Protein AF-A0AAP4UES7-F1 (afdb_monomer_lite)

Sequence (114 aa):
MTEEDLILLIACGSMIIWCFSFLLFTRTSMKTIERKMLDEGIDIPWWDEKGWGLRISTFVSVLARGKQSKIPVLADEAILRHARTYDRVLARVVSYSFIIFMLVSIYIVYMADL

Radius of gyration: 16.83 Å; chains: 1; bounding box: 42×27×51 Å

pLDDT: mean 88.44, std 6.89, range [56.81, 95.56]

Secondary structure (DSSP, 8-state):
--HHHHHHHHHHHHHHHHHHHHHHIIIIIIHHHHHHHHHTT-PPPGGGTT--SHHHHHHHHHHHHTS--SS-SS-HHHHHHH--HHHHHHHHHHHHHHHHHHHHHHHHHHHHT-

Foldseek 3Di:
DDPVVVLVCLLVVLVVLLVVLLVCLVVPLVVQLQVQCVVVVFHDDPVCPVPPPPVSVVLLVLLCVLDADPDHPGPSVSSSVRGDPVSSVSSVSNVVSVVSNVVSVVVVVVVVVD

Structure (mmCIF, N/CA/C/O backbone):
data_AF-A0AAP4UES7-F1
#
_entry.id   AF-A0AAP4UES7-F1
#
loop_
_atom_site.group_PDB
_atom_site.id
_atom_site.type_symbol
_atom_site.label_atom_id
_atom_site.label_alt_id
_atom_site.label_comp_id
_atom_site.label_asym_id
_atom_site.label_entity_id
_atom_site.label_seq_id
_atom_site.pdbx_PDB_ins_code
_atom_site.Cartn_x
_atom_site.Cartn_y
_atom_site.Cartn_z
_atom_site.occupancy
_atom_site.B_iso_or_equiv
_atom_site.auth_seq_id
_atom_site.auth_comp_id
_atom_site.auth_asym_id
_atom_site.auth_atom_id
_atom_site.pdbx_PDB_model_num
ATOM 1 N N . MET A 1 1 ? 8.410 -4.485 -31.112 1.00 76.88 1 MET A N 1
ATOM 2 C CA . MET A 1 1 ? 8.455 -4.454 -29.643 1.00 76.88 1 MET A CA 1
ATOM 3 C C . MET A 1 1 ? 9.674 -5.248 -29.241 1.00 76.88 1 MET A C 1
ATOM 5 O O . MET A 1 1 ? 9.691 -6.452 -29.473 1.00 76.88 1 MET A O 1
ATOM 9 N N . THR A 1 2 ? 10.718 -4.548 -28.813 1.00 90.19 2 THR A N 1
ATOM 10 C CA . THR A 1 2 ? 11.957 -5.147 -28.300 1.00 90.19 2 THR A CA 1
ATOM 11 C C . THR A 1 2 ? 11.760 -5.604 -26.850 1.00 90.19 2 THR A C 1
ATOM 13 O O . THR A 1 2 ? 10.722 -5.338 -26.238 1.00 90.19 2 THR A O 1
ATOM 16 N N . GLU A 1 3 ? 12.737 -6.318 -26.293 1.00 86.12 3 GLU A N 1
ATOM 17 C CA . GLU A 1 3 ? 12.717 -6.716 -24.878 1.00 86.12 3 GLU A CA 1
ATOM 18 C C . GLU A 1 3 ? 12.753 -5.493 -23.949 1.00 86.12 3 GLU A C 1
ATOM 20 O O . GLU A 1 3 ? 12.019 -5.439 -22.963 1.00 86.12 3 GLU A O 1
ATOM 25 N N . GLU A 1 4 ? 13.525 -4.470 -24.315 1.00 86.25 4 GLU A N 1
ATOM 26 C CA . GLU A 1 4 ? 13.607 -3.190 -23.603 1.00 86.25 4 GLU A CA 1
ATOM 27 C C . GLU A 1 4 ? 12.254 -2.467 -23.569 1.00 86.25 4 GLU A C 1
ATOM 29 O O . GLU A 1 4 ? 11.812 -2.036 -22.501 1.00 86.25 4 GLU A O 1
ATOM 34 N N . ASP A 1 5 ? 11.548 -2.411 -24.707 1.00 88.94 5 ASP A N 1
ATOM 35 C CA . ASP A 1 5 ? 10.203 -1.830 -24.787 1.00 88.94 5 ASP A CA 1
ATOM 36 C C . ASP A 1 5 ? 9.241 -2.537 -23.820 1.00 88.94 5 ASP A C 1
ATOM 38 O O . ASP A 1 5 ? 8.443 -1.897 -23.131 1.00 88.94 5 ASP A O 1
ATOM 42 N N . LEU A 1 6 ? 9.316 -3.872 -23.751 1.00 90.38 6 LEU A N 1
ATOM 43 C CA . LEU A 1 6 ? 8.468 -4.680 -22.877 1.00 90.38 6 LEU A CA 1
ATOM 44 C C . LEU A 1 6 ? 8.769 -4.406 -21.396 1.00 90.38 6 LEU A C 1
ATOM 46 O O . LEU A 1 6 ? 7.843 -4.234 -20.602 1.00 90.38 6 LEU A O 1
ATOM 50 N N . ILE A 1 7 ? 10.048 -4.334 -21.026 1.00 90.00 7 ILE A N 1
ATOM 51 C CA . ILE A 1 7 ? 10.486 -4.052 -19.653 1.00 90.00 7 ILE A CA 1
ATOM 52 C C . ILE A 1 7 ? 10.033 -2.653 -19.218 1.00 90.00 7 ILE A C 1
ATOM 54 O O . ILE A 1 7 ? 9.476 -2.497 -18.127 1.00 90.00 7 ILE A O 1
ATOM 58 N N . LEU A 1 8 ? 10.193 -1.647 -20.082 1.00 89.69 8 LEU A N 1
ATOM 59 C CA . LEU A 1 8 ? 9.742 -0.280 -19.817 1.00 89.69 8 LEU A CA 1
ATOM 60 C C . LEU A 1 8 ? 8.218 -0.194 -19.676 1.00 89.69 8 LEU A C 1
ATOM 62 O O . LEU A 1 8 ? 7.721 0.487 -18.777 1.00 89.69 8 LEU A O 1
ATOM 66 N N . LEU A 1 9 ? 7.460 -0.916 -20.506 1.00 92.50 9 LEU A N 1
ATOM 67 C CA . LEU A 1 9 ? 6.002 -0.989 -20.382 1.00 92.50 9 LEU A CA 1
ATOM 68 C C . LEU A 1 9 ? 5.570 -1.610 -19.048 1.00 92.50 9 LEU A C 1
ATOM 70 O O . LEU A 1 9 ? 4.643 -1.105 -18.412 1.00 92.50 9 LEU A O 1
ATOM 74 N N . ILE A 1 10 ? 6.250 -2.664 -18.591 1.00 91.44 10 ILE A N 1
ATOM 75 C CA . ILE A 1 10 ? 5.980 -3.291 -17.289 1.00 91.44 10 ILE A CA 1
ATOM 76 C C . ILE A 1 10 ? 6.328 -2.332 -16.142 1.00 91.44 10 ILE A C 1
ATOM 78 O O . ILE A 1 10 ? 5.548 -2.202 -15.193 1.00 91.44 10 ILE A O 1
ATOM 82 N N . ALA A 1 11 ? 7.457 -1.625 -16.224 1.00 91.06 11 ALA A N 1
ATOM 83 C CA . ALA A 1 11 ? 7.867 -0.640 -15.223 1.00 91.06 11 ALA A CA 1
ATOM 84 C C . ALA A 1 11 ? 6.846 0.505 -15.111 1.00 91.06 11 ALA A C 1
ATOM 86 O O . ALA A 1 11 ? 6.299 0.758 -14.037 1.00 91.06 11 ALA A O 1
ATOM 87 N N . CYS A 1 12 ? 6.509 1.142 -16.234 1.00 92.31 12 CYS A N 1
ATOM 88 C CA . CYS A 1 12 ? 5.527 2.223 -16.285 1.00 92.31 12 CYS A CA 1
ATOM 89 C C . CYS A 1 12 ? 4.132 1.751 -15.855 1.00 92.31 12 CYS A C 1
ATOM 91 O O . CYS A 1 12 ? 3.459 2.424 -15.073 1.00 92.31 12 CYS A O 1
ATOM 93 N N . GLY A 1 13 ? 3.703 0.572 -16.315 1.00 94.62 13 GLY A N 1
ATOM 94 C CA . GLY A 1 13 ? 2.415 -0.011 -15.948 1.00 94.62 13 GLY A CA 1
ATOM 95 C C . GLY A 1 13 ? 2.312 -0.299 -14.449 1.00 94.62 13 GLY A C 1
ATOM 96 O O . GLY A 1 13 ? 1.345 0.111 -13.805 1.00 94.62 13 GLY A O 1
ATOM 97 N N . SER A 1 14 ? 3.326 -0.946 -13.868 1.00 92.56 14 SER A N 1
ATOM 98 C CA . SER A 1 14 ? 3.366 -1.239 -12.428 1.00 92.56 14 SER A CA 1
ATOM 99 C C . SER A 1 14 ? 3.434 0.029 -11.573 1.00 92.56 14 SER A C 1
ATOM 101 O O . SER A 1 14 ? 2.734 0.101 -10.560 1.00 92.56 14 SER A O 1
ATOM 103 N N . MET A 1 15 ? 4.167 1.057 -12.013 1.00 94.06 15 MET A N 1
ATOM 104 C CA . MET A 1 15 ? 4.205 2.371 -11.364 1.00 94.06 15 MET A CA 1
ATOM 105 C C . MET A 1 15 ? 2.821 3.032 -11.334 1.00 94.06 15 MET A C 1
ATOM 107 O O . MET A 1 15 ? 2.374 3.487 -10.282 1.00 94.06 15 MET A O 1
ATOM 111 N N . ILE A 1 16 ? 2.111 3.063 -12.468 1.00 95.56 16 ILE A N 1
ATOM 112 C CA . ILE A 1 16 ? 0.773 3.669 -12.557 1.00 95.56 16 ILE A CA 1
ATOM 113 C C . ILE A 1 16 ? -0.220 2.913 -11.669 1.00 95.56 16 ILE A C 1
ATOM 115 O O . ILE A 1 16 ? -0.967 3.537 -10.911 1.00 95.56 16 ILE A O 1
ATOM 119 N N . ILE A 1 17 ? -0.206 1.576 -11.718 1.00 95.38 17 ILE A N 1
ATOM 120 C CA . ILE A 1 17 ? -1.058 0.732 -10.869 1.00 95.38 17 ILE A CA 1
ATOM 121 C C . ILE A 1 17 ? -0.758 0.993 -9.392 1.00 95.38 17 ILE A C 1
ATOM 123 O O . ILE A 1 17 ? -1.687 1.124 -8.591 1.00 95.38 17 ILE A O 1
ATOM 127 N N . TRP A 1 18 ? 0.519 1.104 -9.024 1.00 95.38 18 TRP A N 1
ATOM 128 C CA . TRP A 1 18 ? 0.917 1.420 -7.660 1.00 95.38 18 TRP A CA 1
ATOM 129 C C . TRP A 1 18 ? 0.411 2.795 -7.222 1.00 95.38 18 TRP A C 1
ATOM 131 O O . TRP A 1 18 ? -0.288 2.878 -6.217 1.00 95.38 18 TRP A O 1
ATOM 141 N N . CYS A 1 19 ? 0.659 3.853 -7.997 1.00 94.50 19 CYS A N 1
ATOM 142 C CA . CYS A 1 19 ? 0.181 5.201 -7.687 1.00 94.50 19 CYS A CA 1
ATOM 143 C C . CYS A 1 19 ? -1.344 5.241 -7.525 1.00 94.50 19 CYS A C 1
ATOM 145 O O . CYS A 1 19 ? -1.862 5.791 -6.551 1.00 94.50 19 CYS A O 1
ATOM 147 N N . PHE A 1 20 ? -2.076 4.626 -8.455 1.00 95.50 20 PHE A N 1
ATOM 148 C CA . PHE A 1 20 ? -3.534 4.626 -8.431 1.00 95.50 20 PHE A CA 1
ATOM 149 C C . PHE A 1 20 ? -4.090 3.838 -7.239 1.00 95.50 20 PHE A C 1
ATOM 151 O O . PHE A 1 20 ? -4.938 4.339 -6.499 1.00 95.50 20 PHE A O 1
ATOM 158 N N . SER A 1 21 ? -3.580 2.627 -7.003 1.00 93.75 21 SER A N 1
ATOM 159 C CA . SER A 1 21 ? -4.002 1.800 -5.868 1.00 93.75 21 SER A CA 1
ATOM 160 C C . SER A 1 21 ? -3.630 2.428 -4.524 1.00 93.75 21 SER A C 1
ATOM 162 O O . SER A 1 21 ? -4.428 2.369 -3.590 1.00 93.75 21 SER A O 1
ATOM 164 N N . PHE A 1 22 ? -2.477 3.095 -4.428 1.00 94.00 22 PHE A N 1
ATOM 165 C CA . PHE A 1 22 ? -2.040 3.816 -3.234 1.00 94.00 22 PHE A CA 1
ATOM 166 C C . PHE A 1 22 ? -2.960 5.003 -2.921 1.00 94.00 22 PHE A C 1
ATOM 168 O O . PHE A 1 22 ? -3.424 5.163 -1.787 1.00 94.00 22 PHE A O 1
ATOM 175 N N . LEU A 1 23 ? -3.299 5.812 -3.930 1.00 93.88 23 LEU A N 1
ATOM 176 C CA . LEU A 1 23 ? -4.240 6.924 -3.772 1.00 93.88 23 LEU A CA 1
ATOM 177 C C . LEU A 1 23 ? -5.640 6.441 -3.382 1.00 93.88 23 LEU A C 1
ATOM 179 O O . LEU A 1 23 ? -6.265 7.018 -2.491 1.00 93.88 23 LEU A O 1
ATOM 183 N N . LEU A 1 24 ? -6.125 5.361 -3.997 1.00 93.88 24 LEU A N 1
ATOM 184 C CA . LEU A 1 24 ? -7.397 4.757 -3.607 1.00 93.88 24 LEU A CA 1
ATOM 185 C C . LEU A 1 24 ? -7.351 4.258 -2.162 1.00 93.88 24 LEU A C 1
ATOM 187 O O . LEU A 1 24 ? -8.217 4.608 -1.367 1.00 93.88 24 LEU A O 1
ATOM 191 N N . PHE A 1 25 ? -6.315 3.506 -1.791 1.00 94.00 25 PHE A N 1
ATOM 192 C CA . PHE A 1 25 ? -6.175 2.935 -0.455 1.00 94.00 25 PHE A CA 1
ATOM 193 C C . PHE A 1 25 ? -6.179 4.008 0.637 1.00 94.00 25 PHE A C 1
ATOM 195 O O . PHE A 1 25 ? -6.890 3.887 1.638 1.00 94.00 25 PHE A O 1
ATOM 202 N N . THR A 1 26 ? -5.427 5.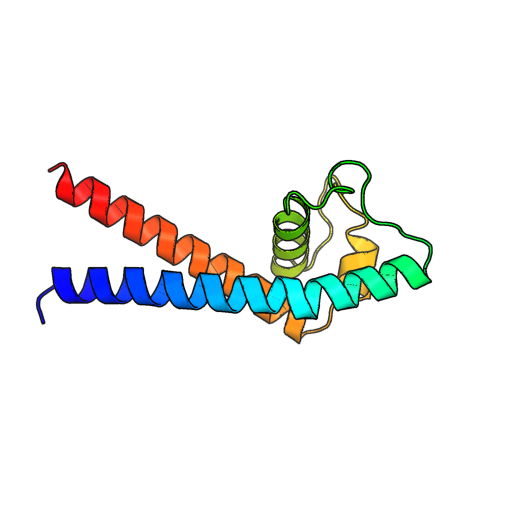087 0.428 1.00 91.31 26 THR A N 1
ATOM 203 C CA . THR A 1 26 ? -5.347 6.205 1.376 1.00 91.31 26 THR A CA 1
ATOM 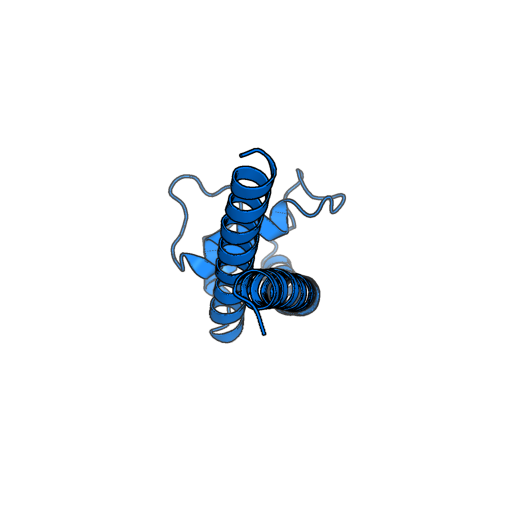204 C C . THR A 1 26 ? -6.670 6.958 1.499 1.00 91.31 26 THR A C 1
ATOM 206 O O . THR A 1 26 ? -7.075 7.311 2.607 1.00 91.31 26 THR A O 1
ATOM 209 N N . ARG A 1 27 ? -7.376 7.186 0.386 1.00 90.56 27 ARG A N 1
ATOM 210 C CA . ARG A 1 27 ? -8.638 7.941 0.370 1.00 90.56 27 ARG A CA 1
ATOM 211 C C . ARG A 1 27 ? -9.830 7.141 0.874 1.00 90.56 27 ARG A C 1
ATOM 213 O O . ARG A 1 27 ? -10.683 7.720 1.541 1.00 90.56 27 ARG A O 1
ATOM 220 N N . THR A 1 28 ? -9.911 5.849 0.560 1.00 92.12 28 THR A N 1
ATOM 221 C CA . THR A 1 28 ? -11.080 5.025 0.886 1.00 92.12 28 THR A CA 1
ATOM 222 C C . THR A 1 28 ? -10.827 4.144 2.096 1.00 92.12 28 THR A C 1
ATOM 224 O O . THR A 1 28 ? -11.482 4.315 3.124 1.00 92.12 28 THR A O 1
ATOM 227 N N . SER A 1 29 ? -9.878 3.215 1.998 1.00 91.94 29 SER A N 1
ATOM 228 C CA . SER A 1 29 ? -9.694 2.145 2.981 1.00 91.94 29 SER A CA 1
ATOM 229 C C . SER A 1 29 ? -9.179 2.698 4.301 1.00 91.94 29 SER A C 1
ATOM 231 O O . SER A 1 29 ? -9.826 2.532 5.334 1.00 91.94 29 SER A O 1
ATOM 233 N N . MET A 1 30 ? -8.076 3.448 4.258 1.00 91.06 30 MET A N 1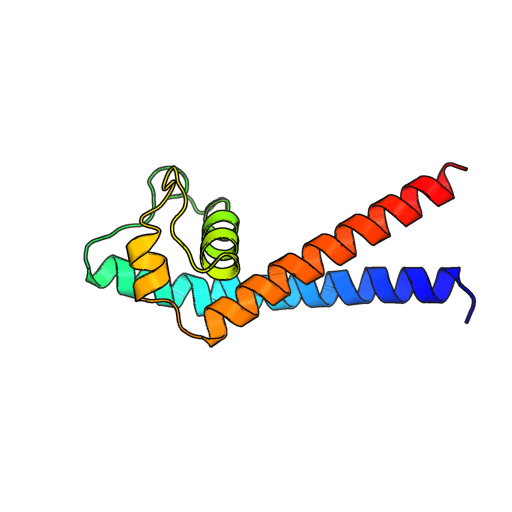
ATOM 234 C CA . MET A 1 30 ? -7.472 4.026 5.456 1.00 91.06 30 MET A CA 1
ATOM 235 C C . MET A 1 30 ? -8.435 4.989 6.156 1.00 91.06 30 MET A C 1
ATOM 237 O O . MET A 1 30 ? -8.719 4.808 7.334 1.00 91.06 30 MET A O 1
ATOM 241 N N . LYS A 1 31 ? -9.025 5.952 5.433 1.00 91.00 31 LYS A N 1
ATOM 242 C CA . LYS A 1 31 ? -9.976 6.911 6.024 1.00 91.00 31 LYS A CA 1
ATOM 243 C C . LYS A 1 31 ? -11.221 6.255 6.616 1.00 91.00 31 LYS A C 1
ATOM 245 O O . LYS A 1 31 ? -11.731 6.735 7.624 1.00 91.00 31 LYS A O 1
ATOM 250 N N . THR A 1 32 ? -11.719 5.179 6.008 1.00 91.81 32 THR A N 1
ATOM 251 C CA . THR A 1 32 ? -12.873 4.447 6.547 1.00 91.81 32 THR A CA 1
ATOM 252 C C . THR A 1 32 ? -12.513 3.726 7.842 1.00 91.81 32 THR A C 1
ATOM 254 O O . THR A 1 32 ? -13.293 3.769 8.790 1.00 91.81 32 THR A O 1
ATOM 257 N N . ILE A 1 33 ? -11.347 3.077 7.897 1.00 91.44 33 ILE A N 1
ATOM 258 C CA . ILE A 1 33 ? -10.889 2.373 9.099 1.00 91.44 33 ILE A CA 1
ATOM 259 C C . ILE A 1 33 ? -10.563 3.377 10.213 1.00 91.44 33 ILE A C 1
ATOM 261 O O . ILE A 1 33 ? -11.018 3.183 11.332 1.00 91.44 33 ILE A O 1
ATOM 265 N N . GLU A 1 34 ? -9.874 4.480 9.901 1.00 90.88 34 GLU A N 1
ATOM 266 C CA . GLU A 1 34 ? -9.567 5.556 10.858 1.00 90.88 34 GLU A CA 1
ATOM 267 C C . GLU A 1 34 ? -10.828 6.110 11.525 1.00 90.88 34 GLU A C 1
ATOM 269 O O . GLU A 1 34 ? -10.860 6.249 12.740 1.00 90.88 34 GLU A O 1
ATOM 274 N N . ARG A 1 35 ? -11.889 6.384 10.753 1.00 91.12 35 ARG A N 1
ATOM 275 C CA . ARG A 1 35 ? -13.159 6.874 11.315 1.00 91.12 35 ARG A CA 1
ATOM 276 C C . ARG A 1 35 ? -13.769 5.885 12.304 1.00 91.12 35 ARG A C 1
ATOM 278 O O . ARG A 1 35 ? -14.148 6.280 13.394 1.00 91.12 35 ARG A O 1
ATOM 285 N N . LYS A 1 36 ? -13.800 4.599 11.950 1.00 92.00 36 LYS A N 1
ATOM 286 C CA . LYS A 1 36 ? -14.328 3.551 12.835 1.00 92.00 36 LYS A CA 1
ATOM 287 C C . LYS A 1 36 ? -13.475 3.335 14.084 1.00 92.00 36 LYS A C 1
ATOM 289 O O . LYS A 1 36 ? -14.008 3.003 15.132 1.00 92.00 36 LYS A O 1
ATOM 294 N N . MET A 1 37 ? -12.157 3.493 13.968 1.00 91.44 37 MET A N 1
ATOM 295 C CA . MET A 1 37 ? -11.253 3.452 15.118 1.00 91.44 37 MET A CA 1
ATOM 296 C C . MET A 1 37 ? -11.508 4.641 16.049 1.00 91.44 37 MET A C 1
ATOM 298 O O . MET A 1 37 ? -11.582 4.456 17.260 1.00 91.44 37 MET A O 1
ATOM 302 N N . LEU A 1 38 ? -11.733 5.831 15.485 1.00 91.06 38 LEU A N 1
ATOM 303 C CA . LEU A 1 38 ? -12.065 7.028 16.252 1.00 91.06 38 LEU A CA 1
ATOM 304 C C . LEU A 1 38 ? -13.408 6.891 16.987 1.00 91.06 38 LEU A C 1
ATOM 306 O O . LEU A 1 38 ? -13.505 7.311 18.136 1.00 91.06 38 LEU A O 1
ATOM 310 N N . ASP A 1 39 ? -14.406 6.245 16.373 1.00 90.81 39 ASP A N 1
ATOM 311 C CA . ASP A 1 39 ? -15.691 5.931 17.022 1.00 90.81 39 ASP A CA 1
ATOM 312 C C . ASP A 1 39 ? -15.520 5.019 18.258 1.00 90.81 39 ASP A C 1
ATOM 314 O O . ASP A 1 39 ? -16.326 5.061 19.186 1.00 90.81 39 ASP A O 1
ATOM 318 N N . GLU A 1 40 ? -14.451 4.218 18.304 1.00 89.50 40 GLU A N 1
ATOM 319 C CA . GLU A 1 40 ? -14.064 3.395 19.460 1.00 89.50 40 GLU A CA 1
ATOM 320 C C . GLU A 1 40 ? -13.143 4.135 20.450 1.00 89.50 40 GLU A C 1
ATOM 322 O O . GLU A 1 40 ? -12.659 3.537 21.411 1.00 89.50 40 GLU A O 1
ATOM 327 N N . GLY A 1 41 ? -12.879 5.427 20.227 1.00 88.19 41 GLY A N 1
ATOM 328 C CA . GLY A 1 41 ? -11.957 6.232 21.031 1.00 88.19 41 GLY A CA 1
ATOM 329 C C . GLY A 1 41 ? -10.476 5.948 20.757 1.00 88.19 41 GLY A C 1
ATOM 330 O O . GLY A 1 41 ? -9.621 6.362 21.538 1.00 88.19 41 GLY A O 1
ATOM 331 N N . ILE A 1 42 ? -10.157 5.239 19.669 1.00 88.00 42 ILE A N 1
ATOM 332 C CA . ILE A 1 42 ? -8.785 4.946 19.249 1.00 88.00 42 ILE A CA 1
ATOM 333 C C . ILE A 1 42 ? -8.359 6.009 18.239 1.00 88.00 42 ILE A C 1
ATOM 335 O O . ILE A 1 42 ? -8.703 5.939 17.057 1.00 88.00 42 ILE A O 1
ATOM 339 N N . ASP A 1 43 ? -7.603 6.993 18.716 1.00 84.88 43 ASP A N 1
ATOM 340 C CA . ASP A 1 43 ? -7.108 8.077 17.873 1.00 84.88 43 ASP A CA 1
ATOM 341 C C . ASP A 1 43 ? -5.875 7.665 17.045 1.00 84.88 43 ASP A C 1
ATOM 343 O O . ASP A 1 43 ? -5.243 6.619 17.244 1.00 84.88 43 ASP A O 1
ATOM 347 N N . ILE A 1 44 ? -5.545 8.513 16.078 1.00 79.19 44 ILE A N 1
ATOM 348 C CA . ILE A 1 44 ? -4.363 8.421 15.235 1.00 79.19 44 ILE A CA 1
ATOM 349 C C . ILE A 1 44 ? -3.101 8.461 16.121 1.00 79.19 44 ILE A C 1
ATOM 351 O O . ILE A 1 44 ? -3.034 9.215 17.091 1.00 79.19 44 ILE A O 1
ATOM 355 N N . PRO A 1 45 ? -2.061 7.676 15.794 1.00 82.12 45 PRO A N 1
ATOM 356 C CA . PRO A 1 45 ? -0.817 7.683 16.552 1.00 82.12 45 PRO A CA 1
ATOM 357 C C . PRO A 1 45 ? -0.129 9.058 16.567 1.00 82.12 45 PRO A C 1
ATOM 359 O O . PRO A 1 45 ? 0.027 9.700 15.528 1.00 82.12 45 PRO A O 1
ATOM 362 N N . TRP A 1 46 ? 0.395 9.439 17.737 1.00 82.19 46 TRP A N 1
ATOM 363 C CA . TRP A 1 46 ? 1.105 10.705 17.989 1.00 82.19 46 TRP A CA 1
ATOM 364 C C . TRP A 1 46 ? 2.294 10.959 17.043 1.00 82.19 46 TRP A C 1
ATOM 366 O O . TRP A 1 46 ? 2.607 12.098 16.706 1.00 82.19 46 TRP A O 1
ATOM 376 N N . TRP A 1 47 ? 2.962 9.899 16.579 1.00 81.56 47 TRP A N 1
ATOM 377 C CA . TRP A 1 47 ? 4.129 9.994 15.695 1.00 81.56 47 TRP A CA 1
ATOM 378 C C . TRP A 1 47 ? 3.771 10.260 14.222 1.00 81.56 47 TRP A C 1
ATOM 380 O O . TRP A 1 47 ? 4.660 10.575 13.435 1.00 81.56 47 TRP A O 1
ATOM 390 N N . ASP A 1 48 ? 2.492 10.172 13.838 1.00 80.56 48 ASP A N 1
ATOM 391 C CA . ASP A 1 48 ? 1.995 10.548 12.502 1.00 80.56 48 ASP A CA 1
ATOM 392 C C . ASP A 1 48 ? 0.749 11.444 12.581 1.00 80.56 48 ASP A C 1
ATOM 394 O O . ASP A 1 48 ? -0.128 11.431 11.709 1.00 80.56 48 ASP A O 1
ATOM 398 N N . GLU A 1 49 ? 0.674 12.246 13.645 1.00 75.81 49 GLU A N 1
ATOM 399 C CA . GLU A 1 49 ? -0.407 13.205 13.882 1.00 75.81 49 GLU A CA 1
ATOM 400 C C . GLU A 1 49 ? -0.427 14.288 12.789 1.00 75.81 49 GLU A C 1
ATOM 402 O O . GLU A 1 49 ? -1.481 14.688 12.297 1.00 75.81 49 GLU A O 1
ATOM 407 N N . LYS A 1 50 ? 0.761 14.687 12.313 1.00 74.00 50 LYS A N 1
ATOM 408 C CA . LYS A 1 50 ? 0.943 15.676 11.237 1.00 74.00 50 LYS A CA 1
ATOM 409 C C . LYS A 1 50 ? 0.813 15.101 9.820 1.00 74.00 50 LYS A C 1
ATOM 411 O O . LYS A 1 50 ? 0.943 15.857 8.862 1.00 74.00 50 LYS A O 1
ATOM 416 N N . GLY A 1 51 ? 0.563 13.798 9.669 1.00 68.75 51 GLY A N 1
ATOM 417 C CA . GLY A 1 51 ? 0.250 13.182 8.376 1.00 68.75 51 GLY A CA 1
ATOM 418 C C . GLY A 1 51 ? 1.421 13.115 7.392 1.00 68.75 51 GLY A C 1
ATOM 419 O O . GLY A 1 51 ? 1.229 13.347 6.201 1.00 68.75 51 GLY A O 1
ATOM 420 N N . TRP A 1 52 ? 2.615 12.756 7.867 1.00 68.62 52 TRP A N 1
ATOM 421 C CA . TRP A 1 52 ? 3.770 12.460 7.008 1.00 68.62 52 TRP A CA 1
ATOM 422 C C . TRP A 1 52 ? 3.559 11.184 6.178 1.00 68.62 52 TRP A C 1
ATOM 424 O O . TRP A 1 52 ? 4.318 10.907 5.252 1.00 68.62 52 TRP A O 1
ATOM 434 N N . GLY A 1 53 ? 2.508 10.414 6.480 1.00 75.69 53 GLY A N 1
ATOM 435 C CA . GLY A 1 53 ? 2.051 9.293 5.660 1.00 75.69 53 GLY A CA 1
ATOM 436 C C . GLY A 1 53 ? 2.742 7.975 5.995 1.00 75.69 53 GLY A C 1
ATOM 437 O O . GLY A 1 53 ? 2.463 6.955 5.364 1.00 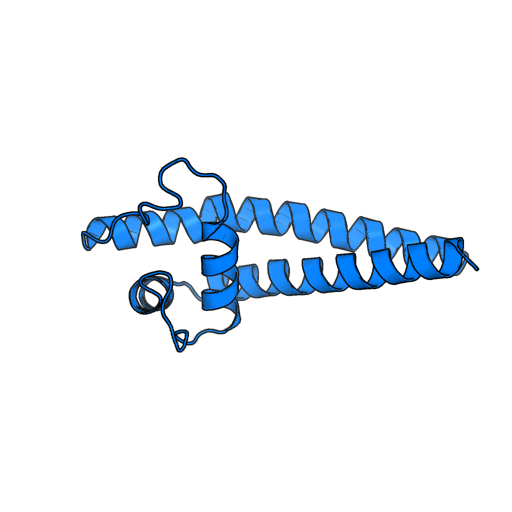75.69 53 GLY A O 1
ATOM 438 N N . LEU A 1 54 ? 3.592 7.958 7.025 1.00 80.12 54 LEU A N 1
ATOM 439 C CA . LEU A 1 54 ? 4.256 6.745 7.494 1.00 80.12 54 LEU A CA 1
ATOM 440 C C . LEU A 1 54 ? 3.243 5.704 7.987 1.00 80.12 54 LEU A C 1
ATOM 442 O O . LEU A 1 54 ? 3.439 4.512 7.745 1.00 80.12 54 LEU A O 1
ATOM 446 N N . ARG A 1 55 ? 2.105 6.119 8.563 1.00 86.94 55 ARG A N 1
ATOM 447 C CA . ARG A 1 55 ? 1.042 5.195 8.992 1.00 86.94 55 ARG A CA 1
ATOM 448 C C . ARG A 1 55 ? 0.424 4.410 7.842 1.00 86.94 55 ARG A C 1
ATOM 450 O O . ARG A 1 55 ? -0.014 3.284 8.057 1.00 86.94 55 ARG A O 1
ATOM 457 N N . ILE A 1 56 ? 0.430 4.953 6.622 1.00 89.38 56 ILE A N 1
ATOM 458 C CA . ILE A 1 56 ? -0.124 4.274 5.441 1.00 89.38 56 ILE A CA 1
ATOM 459 C C . ILE A 1 56 ? 0.603 2.943 5.240 1.00 89.38 56 ILE A C 1
ATOM 461 O O . ILE A 1 56 ? -0.035 1.912 5.034 1.00 89.38 56 ILE A O 1
ATOM 465 N N . SER A 1 57 ? 1.933 2.952 5.378 1.00 88.12 57 SER A N 1
ATOM 466 C CA . SER A 1 57 ? 2.760 1.750 5.248 1.00 88.12 57 SER A CA 1
ATOM 467 C C . SER A 1 57 ? 2.412 0.683 6.296 1.00 88.12 57 SER A C 1
ATOM 469 O O . SER A 1 57 ? 2.324 -0.503 5.966 1.00 88.12 57 SER A O 1
ATOM 471 N N . THR A 1 58 ? 2.113 1.097 7.532 1.00 89.38 58 THR A N 1
ATOM 47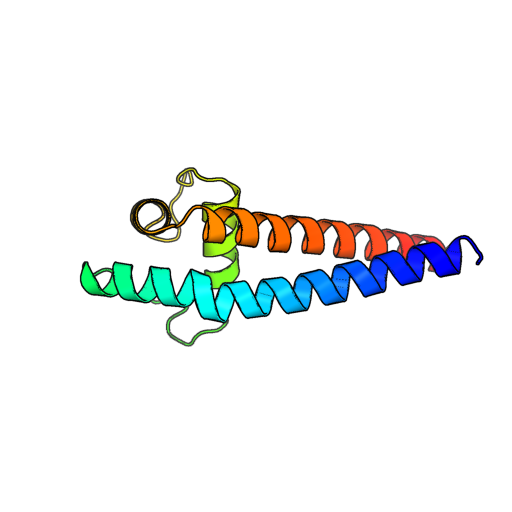2 C CA . THR A 1 58 ? 1.658 0.213 8.612 1.00 89.38 58 THR A CA 1
ATOM 473 C C . THR A 1 58 ? 0.296 -0.394 8.290 1.00 89.38 58 THR A C 1
ATOM 475 O O . THR A 1 58 ? 0.145 -1.612 8.348 1.00 89.38 58 THR A O 1
ATOM 478 N N . PHE A 1 59 ? -0.676 0.422 7.871 1.00 91.06 59 PHE A N 1
ATOM 479 C CA . PHE A 1 59 ? -2.007 -0.046 7.469 1.00 91.06 59 PHE A CA 1
ATOM 480 C C . PHE A 1 59 ? -1.931 -1.068 6.331 1.00 91.06 59 PHE A C 1
ATOM 482 O O . PHE A 1 59 ? -2.530 -2.141 6.424 1.00 91.06 59 PHE A O 1
ATOM 489 N N . VAL A 1 60 ? -1.166 -0.764 5.277 1.00 93.00 60 VAL A N 1
ATOM 490 C CA . VAL A 1 60 ? -0.956 -1.674 4.142 1.00 93.00 60 VAL A CA 1
ATOM 491 C C . VAL A 1 60 ? -0.335 -2.986 4.622 1.00 93.00 60 VAL A C 1
ATOM 493 O O . VAL A 1 60 ? -0.846 -4.058 4.302 1.00 93.00 60 VAL A O 1
ATOM 496 N N . SER A 1 61 ? 0.711 -2.919 5.447 1.00 91.00 61 SER A N 1
ATOM 497 C CA . SER A 1 61 ? 1.419 -4.102 5.951 1.00 91.00 61 SER A CA 1
ATOM 498 C C . SER A 1 61 ? 0.528 -4.998 6.815 1.00 91.00 61 SER A C 1
ATOM 500 O O . SER A 1 61 ? 0.505 -6.217 6.627 1.00 91.00 61 SER A O 1
ATOM 502 N N . VAL A 1 62 ? -0.228 -4.408 7.745 1.00 92.31 62 VAL A N 1
ATOM 503 C CA . VAL A 1 62 ? -1.139 -5.131 8.645 1.00 92.31 62 VAL A CA 1
ATOM 504 C C . VAL A 1 62 ? -2.272 -5.786 7.853 1.00 92.31 62 VAL A C 1
ATOM 506 O O . VAL A 1 62 ? -2.547 -6.973 8.038 1.00 92.31 62 VAL A O 1
ATOM 509 N N . LEU A 1 63 ? -2.889 -5.064 6.914 1.00 93.56 63 LEU A N 1
ATOM 510 C CA . LEU A 1 63 ? -3.990 -5.582 6.095 1.00 93.56 63 LEU A CA 1
ATOM 511 C C . LEU A 1 63 ? -3.542 -6.648 5.091 1.00 93.56 63 LEU A C 1
ATOM 513 O O . LEU A 1 63 ? -4.249 -7.642 4.909 1.00 93.56 63 LEU A O 1
ATOM 517 N N . ALA A 1 64 ? -2.375 -6.473 4.466 1.00 92.12 64 ALA A N 1
ATOM 518 C CA . ALA A 1 64 ? -1.813 -7.455 3.543 1.00 92.12 64 ALA A CA 1
ATOM 519 C C . ALA A 1 64 ? -1.462 -8.761 4.272 1.00 92.12 64 ALA A C 1
ATOM 521 O O . ALA A 1 64 ? -1.779 -9.848 3.777 1.00 92.12 64 ALA A O 1
ATOM 522 N N . ARG A 1 65 ? -0.881 -8.652 5.478 1.00 90.12 65 ARG A N 1
ATOM 523 C CA . ARG A 1 65 ? -0.570 -9.790 6.356 1.00 90.12 65 ARG A CA 1
ATOM 524 C C . ARG A 1 65 ? -1.831 -10.453 6.913 1.00 90.12 65 ARG A C 1
ATOM 526 O O . ARG A 1 65 ? -1.849 -11.667 7.104 1.00 90.12 65 ARG A O 1
ATOM 533 N N . GLY A 1 66 ? -2.871 -9.667 7.194 1.00 89.12 66 GLY A N 1
ATOM 534 C CA . GLY A 1 66 ? -4.140 -10.137 7.753 1.00 89.12 66 GLY A CA 1
ATOM 535 C C . GLY A 1 66 ? -4.037 -10.692 9.178 1.00 89.12 66 GLY A C 1
ATOM 536 O O . GLY A 1 66 ? -4.954 -11.377 9.626 1.00 89.12 66 GLY A O 1
ATOM 537 N N . LYS A 1 67 ? -2.921 -10.439 9.870 1.00 88.06 67 LYS A N 1
ATOM 538 C CA . LYS A 1 67 ? -2.630 -10.882 11.239 1.00 88.06 67 LYS A CA 1
ATOM 539 C C . LYS A 1 67 ? -1.929 -9.756 11.989 1.00 88.06 67 LYS A C 1
ATOM 541 O O . LYS A 1 67 ? -1.197 -8.982 11.371 1.00 88.06 67 LYS A O 1
ATOM 546 N N . GLN A 1 68 ? -2.128 -9.711 13.303 1.00 85.19 68 GLN A N 1
ATOM 547 C CA . GLN A 1 68 ? -1.451 -8.761 14.182 1.00 85.19 68 GLN A CA 1
ATOM 548 C C . GLN A 1 68 ? 0.070 -8.933 14.085 1.00 85.19 68 GLN A C 1
ATOM 550 O O . GLN A 1 68 ? 0.581 -10.044 13.888 1.00 85.19 68 GLN A O 1
ATOM 555 N N . SER A 1 69 ? 0.808 -7.830 14.179 1.00 82.56 69 SER A N 1
ATOM 556 C CA . SER A 1 69 ? 2.262 -7.891 14.276 1.00 82.56 69 SER A CA 1
ATOM 557 C C . SER A 1 69 ? 2.702 -8.322 15.680 1.00 82.56 69 SER A C 1
ATOM 559 O O . SER A 1 69 ? 1.982 -8.155 16.659 1.00 82.56 69 SER A O 1
ATOM 561 N N . LYS A 1 70 ? 3.903 -8.911 15.782 1.00 76.62 70 LYS A N 1
ATOM 562 C CA . LYS A 1 70 ? 4.480 -9.325 17.076 1.00 76.62 70 LYS A CA 1
ATOM 563 C C . LYS A 1 70 ? 4.723 -8.134 18.010 1.00 76.62 70 LYS A C 1
ATOM 565 O O . LYS A 1 70 ? 4.720 -8.304 19.221 1.00 76.62 70 LYS A O 1
ATOM 570 N N . ILE A 1 71 ? 4.975 -6.963 17.427 1.00 76.44 71 ILE A N 1
ATOM 571 C CA . ILE A 1 71 ? 5.183 -5.697 18.123 1.00 76.44 71 ILE A CA 1
ATOM 572 C C . ILE A 1 71 ? 4.244 -4.689 17.445 1.00 76.44 71 ILE A C 1
ATOM 574 O O . ILE A 1 71 ? 4.635 -4.108 16.429 1.00 76.44 71 ILE A O 1
ATOM 578 N N . PRO A 1 72 ? 2.998 -4.547 17.933 1.00 75.31 72 PRO A N 1
ATOM 579 C CA . PRO A 1 72 ? 2.011 -3.652 17.341 1.00 75.31 72 PRO A CA 1
ATOM 580 C C . PRO A 1 72 ? 2.486 -2.200 17.435 1.00 75.31 72 PRO A C 1
ATOM 582 O O . PRO A 1 72 ? 2.579 -1.630 18.518 1.00 75.31 72 PRO A O 1
ATOM 585 N N . VAL A 1 73 ? 2.813 -1.613 16.280 1.00 72.44 73 VAL A N 1
ATOM 586 C CA . VAL A 1 73 ? 3.175 -0.186 16.152 1.00 72.44 73 VAL A CA 1
ATOM 587 C C . VAL A 1 73 ? 1.920 0.696 16.182 1.00 72.44 73 VAL A C 1
ATOM 589 O O . VAL A 1 73 ? 1.971 1.860 16.574 1.00 72.44 73 VAL A O 1
ATOM 592 N N . LEU A 1 74 ? 0.783 0.127 15.779 1.00 75.25 74 LEU A N 1
ATOM 593 C CA . LEU A 1 74 ? -0.549 0.709 15.869 1.00 75.25 74 LEU A CA 1
ATOM 594 C C . LEU A 1 74 ? -1.485 -0.312 16.534 1.00 75.25 74 LEU A C 1
ATOM 596 O O . LEU A 1 74 ? -1.091 -1.452 16.775 1.00 75.25 74 LEU A O 1
ATOM 600 N N . ALA A 1 75 ? -2.727 0.071 16.832 1.00 83.56 75 ALA A N 1
ATOM 601 C CA . ALA A 1 75 ? -3.775 -0.847 17.267 1.00 83.56 75 ALA A CA 1
ATOM 602 C C . ALA A 1 75 ? -4.164 -1.824 16.132 1.00 83.56 75 ALA A C 1
ATOM 604 O O . ALA A 1 75 ? -5.262 -1.754 15.581 1.00 83.56 75 ALA A O 1
ATOM 605 N N . ASP A 1 76 ? -3.252 -2.736 15.771 1.00 84.62 76 ASP A N 1
ATOM 606 C CA . ASP A 1 76 ? -3.369 -3.695 14.665 1.00 84.62 76 ASP A CA 1
ATOM 607 C C . ASP A 1 76 ? -4.668 -4.503 14.750 1.00 84.62 76 ASP A C 1
ATOM 609 O O . ASP A 1 76 ? -5.286 -4.822 13.734 1.00 84.62 76 ASP A O 1
ATOM 613 N N . GLU A 1 77 ? -5.107 -4.814 15.971 1.00 86.38 77 GLU A N 1
ATOM 614 C CA . GLU A 1 77 ? -6.376 -5.487 16.227 1.00 86.38 77 GLU A CA 1
ATOM 615 C C . GLU A 1 77 ? -7.579 -4.675 15.748 1.00 86.38 77 GLU A C 1
ATOM 617 O O . GLU A 1 77 ? -8.430 -5.205 15.035 1.00 86.38 77 GLU A O 1
ATOM 622 N N . ALA A 1 78 ? -7.625 -3.384 16.079 1.00 87.06 78 ALA A N 1
ATOM 623 C CA . ALA A 1 78 ? -8.703 -2.494 15.668 1.00 87.06 78 ALA A CA 1
ATOM 624 C C . ALA A 1 78 ? -8.714 -2.307 14.143 1.00 87.06 78 ALA A C 1
ATOM 626 O O . ALA A 1 78 ? -9.776 -2.355 13.520 1.00 87.06 78 ALA A O 1
ATOM 627 N N . ILE A 1 79 ? -7.534 -2.205 13.518 1.00 89.25 79 ILE A N 1
ATOM 628 C CA . ILE A 1 79 ? -7.409 -2.153 12.053 1.00 89.25 79 ILE A CA 1
ATOM 629 C C . ILE A 1 79 ? -8.020 -3.410 11.428 1.00 89.25 79 ILE A C 1
ATOM 631 O O . ILE A 1 79 ? -8.844 -3.314 10.520 1.00 89.25 79 ILE A O 1
ATOM 635 N N . LEU A 1 80 ? -7.636 -4.596 11.910 1.00 90.62 80 LEU A N 1
ATOM 636 C CA . LEU A 1 80 ? -8.089 -5.873 11.354 1.00 90.62 80 LEU A CA 1
ATOM 637 C C . LEU A 1 80 ? -9.572 -6.153 11.615 1.00 90.62 80 LEU A C 1
ATOM 639 O O . LEU A 1 80 ? -10.206 -6.784 10.763 1.00 90.62 80 LEU A O 1
ATOM 643 N N . ARG A 1 81 ? -10.106 -5.681 12.748 1.00 90.44 81 ARG A N 1
ATOM 644 C CA . ARG A 1 81 ? -11.527 -5.757 13.118 1.00 90.44 81 ARG A CA 1
ATOM 645 C C . ARG A 1 81 ? -12.401 -4.930 12.178 1.00 90.44 81 ARG A C 1
ATOM 647 O O . ARG A 1 81 ? -13.460 -5.393 11.764 1.00 90.44 81 ARG A O 1
ATOM 654 N N . HIS A 1 82 ? -11.946 -3.736 11.801 1.00 92.00 82 HIS A N 1
ATOM 655 C CA . HIS A 1 82 ? -12.707 -2.823 10.938 1.00 92.00 82 HIS A CA 1
ATOM 656 C C . HIS A 1 82 ? -12.448 -2.989 9.444 1.00 92.00 82 HIS A C 1
ATOM 658 O O . HIS A 1 82 ? -13.212 -2.451 8.630 1.00 92.00 82 HIS A O 1
ATOM 664 N N . ALA A 1 83 ? -11.401 -3.736 9.092 1.00 89.75 83 ALA A N 1
ATOM 665 C CA . ALA A 1 83 ? -11.004 -4.036 7.728 1.00 89.75 83 ALA A CA 1
ATOM 666 C C . ALA A 1 83 ? -12.092 -4.784 6.952 1.00 89.75 83 ALA A C 1
ATOM 668 O O . ALA A 1 83 ? -12.524 -5.871 7.341 1.00 89.75 83 ALA A O 1
ATOM 669 N N . ARG A 1 84 ? -12.457 -4.265 5.779 1.00 91.12 84 ARG A N 1
ATOM 670 C CA . ARG A 1 84 ? -13.281 -4.993 4.807 1.00 91.12 84 ARG A CA 1
ATOM 671 C C . ARG A 1 84 ? -12.408 -5.937 3.980 1.00 91.12 84 ARG A C 1
ATOM 673 O O . ARG A 1 84 ? -11.202 -5.739 3.835 1.00 91.12 84 ARG A O 1
ATOM 680 N N . THR A 1 85 ? -13.025 -6.935 3.348 1.00 88.94 85 THR A N 1
ATOM 681 C CA . THR A 1 85 ? -12.330 -7.829 2.403 1.00 88.94 85 THR A CA 1
ATOM 682 C C . THR A 1 85 ? -11.672 -7.042 1.266 1.00 88.94 85 THR A C 1
ATOM 684 O O . THR A 1 85 ? -10.534 -7.329 0.901 1.00 88.94 85 THR A O 1
ATOM 687 N N . TYR A 1 86 ? -12.352 -6.000 0.771 1.00 90.00 86 TYR A N 1
ATOM 688 C CA . TYR A 1 86 ? -11.820 -5.077 -0.234 1.00 90.00 86 TYR A CA 1
ATOM 689 C C . TYR A 1 86 ? -10.534 -4.377 0.227 1.00 90.00 86 TYR A C 1
ATOM 691 O O . TYR A 1 86 ? -9.563 -4.353 -0.520 1.00 90.00 86 TYR A O 1
ATOM 699 N N . ASP A 1 87 ? -10.483 -3.892 1.472 1.00 91.81 87 ASP A N 1
ATOM 700 C CA . ASP A 1 87 ? -9.316 -3.174 2.004 1.00 91.81 87 ASP A CA 1
ATOM 701 C C . ASP A 1 87 ? -8.077 -4.080 2.050 1.00 91.81 87 ASP A C 1
ATOM 703 O O . ASP A 1 87 ? -6.965 -3.645 1.755 1.00 91.81 87 ASP A O 1
ATOM 707 N N . ARG A 1 88 ? -8.274 -5.371 2.353 1.00 92.50 88 ARG A N 1
ATOM 708 C CA . ARG A 1 88 ? -7.200 -6.376 2.342 1.00 92.50 88 ARG A CA 1
ATOM 709 C C . ARG A 1 88 ? -6.711 -6.681 0.930 1.00 92.50 88 ARG A C 1
ATOM 711 O O . ARG A 1 88 ? -5.513 -6.847 0.726 1.00 92.50 88 ARG A O 1
ATOM 718 N N . VAL A 1 89 ? -7.619 -6.777 -0.042 1.00 94.06 89 VAL A N 1
ATOM 719 C CA . VAL A 1 89 ? -7.244 -6.973 -1.453 1.00 94.06 89 VAL A CA 1
ATOM 720 C C . VAL A 1 89 ? -6.471 -5.758 -1.954 1.00 94.06 89 VAL A C 1
ATOM 722 O O . VAL A 1 89 ? -5.382 -5.921 -2.495 1.00 94.06 89 VAL A O 1
ATOM 725 N N . LEU A 1 90 ? -6.975 -4.552 -1.697 1.00 93.75 90 LEU A N 1
ATOM 726 C CA . LEU A 1 90 ? -6.334 -3.315 -2.121 1.00 93.75 90 LEU A CA 1
ATOM 727 C C . LEU A 1 90 ? -4.945 -3.143 -1.486 1.00 93.75 90 LEU A C 1
ATOM 729 O O . LEU A 1 90 ? -4.000 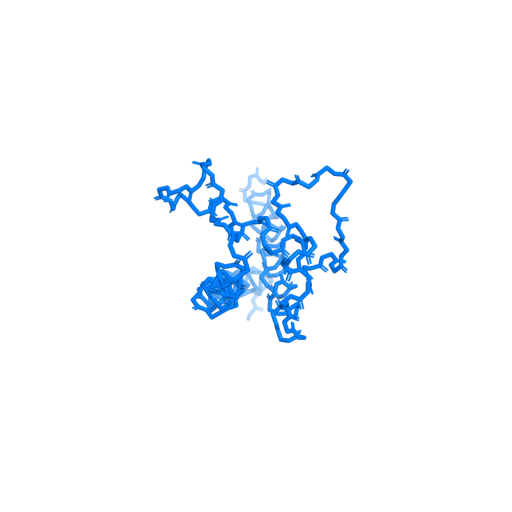-2.808 -2.191 1.00 93.75 90 LEU A O 1
ATOM 733 N N . ALA A 1 91 ? -4.778 -3.476 -0.200 1.00 94.69 91 ALA A N 1
ATOM 734 C CA . ALA A 1 91 ? -3.470 -3.478 0.461 1.00 94.69 91 ALA A CA 1
ATOM 735 C C . ALA A 1 91 ? -2.462 -4.433 -0.206 1.00 94.69 91 ALA A C 1
ATOM 737 O O . ALA A 1 91 ? -1.285 -4.097 -0.355 1.00 94.69 91 ALA A O 1
ATOM 738 N N . ARG A 1 92 ? -2.909 -5.619 -0.642 1.00 94.62 92 ARG A N 1
ATOM 739 C CA . ARG A 1 92 ? -2.055 -6.562 -1.383 1.00 94.62 92 ARG A CA 1
ATOM 740 C C . ARG A 1 92 ? -1.706 -6.042 -2.769 1.00 94.62 92 ARG A C 1
ATOM 742 O O . ARG A 1 92 ? -0.554 -6.164 -3.160 1.00 94.62 92 ARG A O 1
ATOM 749 N N . VAL A 1 93 ? -2.662 -5.437 -3.476 1.00 94.88 93 VAL A N 1
ATOM 750 C CA . VAL A 1 93 ? -2.413 -4.815 -4.786 1.00 94.88 93 VAL A CA 1
ATOM 751 C C . VAL A 1 93 ? -1.340 -3.740 -4.660 1.00 94.88 93 VAL A C 1
ATOM 753 O O . VAL A 1 93 ? -0.344 -3.834 -5.367 1.00 94.88 93 VAL A O 1
ATOM 756 N N . VAL A 1 94 ? -1.482 -2.811 -3.704 1.00 95.00 94 VAL A N 1
ATOM 757 C CA . VAL A 1 94 ? -0.473 -1.774 -3.420 1.00 95.00 94 VAL A CA 1
ATOM 758 C C . VAL A 1 94 ? 0.888 -2.404 -3.116 1.00 95.00 94 VAL A C 1
ATOM 760 O O . VAL A 1 94 ? 1.907 -1.970 -3.644 1.00 95.00 94 VAL A O 1
ATOM 763 N N . SER A 1 95 ? 0.920 -3.443 -2.278 1.00 94.12 95 SER A N 1
ATOM 764 C CA . SER A 1 95 ? 2.174 -4.095 -1.880 1.00 94.12 95 SER A CA 1
ATOM 765 C C . SER A 1 95 ? 2.867 -4.784 -3.058 1.00 94.12 95 SER A C 1
ATOM 767 O O . SER A 1 95 ? 4.060 -4.592 -3.273 1.00 94.12 95 SER A O 1
ATOM 769 N N . TYR A 1 96 ? 2.134 -5.580 -3.838 1.00 93.94 96 TYR A N 1
ATOM 770 C CA . TYR A 1 96 ? 2.704 -6.327 -4.956 1.00 93.94 96 TYR A CA 1
ATOM 771 C C . TYR A 1 96 ? 3.091 -5.421 -6.118 1.00 93.94 96 TYR A C 1
ATOM 773 O O . TYR A 1 96 ? 4.171 -5.603 -6.672 1.00 93.94 96 TYR A O 1
ATOM 781 N N . SER A 1 97 ? 2.273 -4.419 -6.459 1.00 93.31 97 SER A N 1
ATOM 782 C CA . SER A 1 97 ? 2.628 -3.470 -7.515 1.00 93.31 97 SER A CA 1
ATOM 783 C C . SER A 1 97 ? 3.872 -2.664 -7.143 1.00 93.31 97 SER A C 1
ATOM 785 O O . SER A 1 97 ? 4.708 -2.431 -8.009 1.00 93.31 97 SER A O 1
ATOM 787 N N . PHE A 1 98 ? 4.041 -2.311 -5.861 1.00 93.44 98 PHE A N 1
ATOM 788 C CA . PHE A 1 98 ? 5.259 -1.660 -5.374 1.00 93.44 98 PHE A CA 1
ATOM 789 C C . PHE A 1 98 ? 6.492 -2.553 -5.525 1.00 93.44 98 PHE A C 1
ATOM 791 O O . PHE A 1 98 ? 7.509 -2.116 -6.051 1.00 93.44 98 PHE A O 1
ATOM 798 N N . ILE A 1 99 ? 6.401 -3.812 -5.083 1.00 94.31 99 ILE A N 1
ATOM 799 C CA . ILE A 1 99 ? 7.519 -4.762 -5.155 1.00 94.31 99 ILE A CA 1
ATOM 800 C C . ILE A 1 99 ? 7.910 -5.018 -6.612 1.00 94.31 99 ILE A C 1
ATOM 802 O O . ILE A 1 99 ? 9.092 -4.976 -6.934 1.00 94.31 99 ILE A O 1
ATOM 806 N N . ILE A 1 100 ? 6.934 -5.242 -7.498 1.00 93.50 100 ILE A N 1
ATOM 807 C CA . ILE A 1 100 ? 7.186 -5.446 -8.930 1.00 93.50 100 ILE A CA 1
ATOM 808 C C . ILE A 1 100 ? 7.874 -4.216 -9.523 1.00 93.50 100 ILE A C 1
ATOM 810 O O . ILE A 1 100 ? 8.912 -4.355 -10.164 1.00 93.50 100 ILE A O 1
ATOM 814 N N . PHE A 1 101 ? 7.341 -3.021 -9.260 1.00 92.56 101 PHE A N 1
ATOM 815 C CA . PHE A 1 101 ? 7.932 -1.770 -9.727 1.00 92.56 101 PHE A CA 1
ATOM 816 C C . PHE A 1 101 ? 9.385 -1.608 -9.254 1.00 92.56 101 PHE A C 1
ATOM 818 O O . PHE A 1 101 ? 10.263 -1.304 -10.062 1.00 92.56 101 PHE A O 1
ATOM 825 N N . MET A 1 102 ? 9.664 -1.872 -7.973 1.00 94.31 102 MET A N 1
ATOM 826 C CA . MET A 1 102 ? 11.014 -1.774 -7.408 1.00 94.31 102 MET A CA 1
ATOM 827 C C . MET A 1 102 ? 11.978 -2.795 -8.020 1.00 94.31 102 MET A C 1
ATOM 829 O O . MET A 1 102 ? 13.086 -2.425 -8.394 1.00 94.31 102 MET A O 1
ATOM 833 N N . LEU A 1 103 ? 11.571 -4.061 -8.160 1.00 94.12 103 LEU A N 1
ATOM 834 C CA . LEU A 1 103 ? 12.419 -5.109 -8.739 1.00 94.12 103 LEU A CA 1
ATOM 835 C C . LEU A 1 103 ? 12.764 -4.820 -10.203 1.00 94.12 103 LEU A C 1
ATOM 837 O O . LEU A 1 103 ? 13.922 -4.946 -10.593 1.00 94.12 103 LEU A O 1
ATOM 841 N N . VAL A 1 104 ? 11.777 -4.392 -10.995 1.00 92.44 104 VAL A N 1
ATOM 842 C CA . VAL A 1 104 ? 11.991 -4.029 -12.402 1.00 92.44 104 VAL A CA 1
ATOM 843 C C . VAL A 1 104 ? 12.887 -2.795 -12.508 1.00 92.44 104 VAL A C 1
ATOM 845 O O . VAL A 1 104 ? 13.800 -2.779 -13.326 1.00 92.44 104 VAL A O 1
ATOM 848 N N . SER A 1 105 ? 12.691 -1.792 -11.648 1.00 89.38 105 SER A N 1
ATOM 849 C CA . SER A 1 105 ? 13.534 -0.590 -11.636 1.00 89.38 105 SER A CA 1
ATOM 850 C C . SER A 1 105 ? 14.990 -0.910 -11.287 1.00 89.38 105 SER A C 1
ATOM 852 O O . SER A 1 105 ? 15.897 -0.429 -11.958 1.00 89.38 105 SER A O 1
ATOM 854 N N . ILE A 1 106 ? 15.223 -1.760 -10.280 1.00 92.75 106 ILE A N 1
ATOM 855 C CA . ILE A 1 106 ? 16.571 -2.221 -9.910 1.00 92.75 106 ILE A CA 1
ATOM 856 C C . ILE A 1 106 ? 17.221 -2.972 -11.075 1.00 92.75 106 ILE A C 1
ATOM 858 O O . ILE A 1 106 ? 18.390 -2.743 -11.370 1.00 92.75 106 ILE A O 1
ATOM 862 N N . TYR A 1 107 ? 16.465 -3.843 -11.745 1.00 91.50 107 TYR A N 1
ATOM 863 C CA . TYR A 1 107 ? 16.954 -4.576 -12.908 1.00 91.50 107 TYR A CA 1
ATOM 864 C C . TYR A 1 107 ? 17.364 -3.636 -14.052 1.00 91.50 107 TYR A C 1
ATOM 866 O O . TYR A 1 107 ? 18.450 -3.796 -14.597 1.00 91.50 107 TYR A O 1
ATOM 874 N N . ILE A 1 108 ? 16.546 -2.626 -14.369 1.00 89.50 108 ILE A N 1
ATOM 875 C CA . ILE A 1 108 ? 16.866 -1.629 -15.404 1.00 89.50 108 ILE A CA 1
ATOM 876 C C . ILE A 1 108 ? 18.157 -0.880 -15.062 1.00 89.50 108 ILE A C 1
ATOM 878 O O . ILE A 1 108 ? 19.019 -0.753 -15.923 1.00 89.50 108 ILE A O 1
ATOM 882 N N . VAL A 1 109 ? 18.307 -0.411 -13.817 1.00 89.69 109 VAL A N 1
ATOM 883 C CA . VAL A 1 109 ? 19.521 0.303 -13.381 1.00 89.69 109 VAL A CA 1
ATOM 884 C C . VAL A 1 109 ? 20.750 -0.596 -13.504 1.00 89.69 109 VAL A C 1
ATOM 886 O O . VAL A 1 109 ? 21.739 -0.195 -14.102 1.00 89.69 109 VAL A O 1
ATOM 889 N N . TYR A 1 110 ? 20.666 -1.836 -13.017 1.00 90.69 110 TYR A N 1
ATOM 890 C CA . TYR A 1 110 ? 21.775 -2.788 -13.096 1.00 90.69 110 TYR A CA 1
ATOM 891 C C . TYR A 1 110 ? 22.207 -3.091 -14.539 1.00 90.69 110 TYR A C 1
ATOM 893 O O . TYR A 1 110 ? 23.398 -3.197 -14.805 1.00 90.69 110 TYR A O 1
ATOM 901 N N . MET A 1 111 ? 21.254 -3.227 -15.465 1.00 87.69 111 MET A N 1
ATOM 902 C CA . MET A 1 111 ? 21.552 -3.470 -16.882 1.00 87.69 111 MET A CA 1
ATOM 903 C C . MET A 1 111 ? 22.048 -2.213 -17.607 1.00 87.69 111 MET A C 1
ATOM 905 O O . MET A 1 111 ? 22.751 -2.341 -18.600 1.00 87.69 111 MET A O 1
ATOM 909 N N . ALA A 1 112 ? 21.684 -1.014 -17.141 1.00 80.94 112 ALA A N 1
ATOM 910 C CA . ALA A 1 112 ? 22.163 0.249 -17.705 1.00 80.94 112 ALA A CA 1
ATOM 911 C C . ALA A 1 112 ? 23.612 0.577 -17.299 1.00 80.94 112 ALA A C 1
ATOM 913 O O . ALA A 1 112 ? 24.293 1.301 -18.021 1.00 80.94 112 ALA A O 1
ATOM 914 N N . ASP A 1 113 ? 24.064 0.054 -16.155 1.00 73.38 113 ASP A N 1
ATOM 915 C CA . ASP A 1 113 ? 25.431 0.208 -15.640 1.00 73.38 113 ASP A CA 1
ATOM 916 C C . ASP A 1 113 ? 26.417 -0.871 -16.160 1.00 73.38 113 ASP A C 1
ATOM 918 O O . ASP A 1 113 ? 27.595 -0.842 -15.792 1.00 73.38 113 ASP A O 1
ATOM 922 N N . LEU A 1 114 ? 25.956 -1.825 -16.986 1.00 56.81 114 LEU A N 1
ATOM 923 C CA . LEU A 1 114 ? 26.748 -2.924 -17.567 1.00 56.81 114 LEU A CA 1
ATOM 924 C C . LEU A 1 114 ? 27.200 -2.612 -19.003 1.00 56.81 114 LEU A C 1
ATOM 926 O O . LEU A 1 114 ? 28.378 -2.905 -19.316 1.00 56.81 114 LEU A O 1
#